Protein AF-A0A6I7WRA6-F1 (afdb_monomer)

Solvent-accessible surface area (backbone atoms only — not comparable to full-atom values): 3820 Å² total; per-residue (Å²): 130,75,88,58,50,77,56,100,90,47,75,47,72,88,84,80,89,87,82,86,77,58,83,93,66,60,89,62,76,44,76,80,41,52,77,36,75,67,51,43,55,53,52,52,55,52,51,57,49,52,53,53,66,71,75,105

Structure (mmCIF, N/CA/C/O backbone):
data_AF-A0A6I7WRA6-F1
#
_entry.id   AF-A0A6I7WRA6-F1
#
loop_
_atom_site.group_PDB
_atom_site.id
_atom_site.type_symbol
_atom_site.label_atom_id
_atom_site.label_alt_id
_atom_site.label_comp_id
_atom_site.label_asym_id
_atom_site.label_entity_id
_atom_site.label_seq_id
_atom_site.pdbx_PDB_ins_code
_atom_site.Cartn_x
_atom_site.Cartn_y
_atom_site.Cartn_z
_atom_site.occupancy
_atom_site.B_iso_or_equiv
_atom_site.auth_seq_id
_atom_site.auth_comp_id
_atom_site.auth_asym_id
_atom_site.auth_atom_id
_atom_site.pdbx_PDB_model_num
ATOM 1 N N . MET A 1 1 ? 2.709 -3.996 -26.077 1.00 52.41 1 MET A N 1
ATOM 2 C CA . MET A 1 1 ? 4.0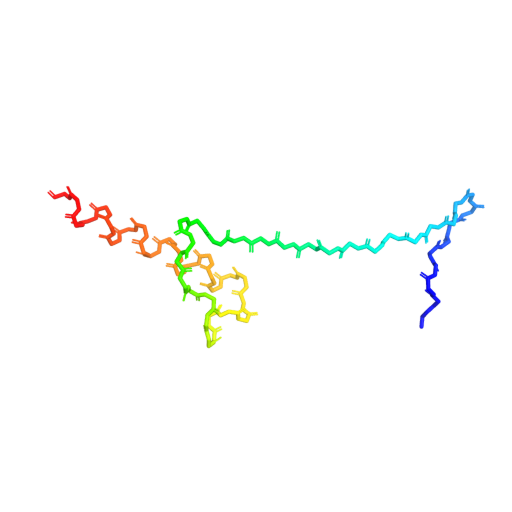24 -3.515 -25.588 1.00 52.41 1 MET A CA 1
ATOM 3 C C . MET A 1 1 ? 4.948 -4.720 -25.451 1.00 52.41 1 MET A C 1
ATOM 5 O O . MET A 1 1 ? 4.462 -5.751 -25.005 1.00 52.41 1 MET A O 1
ATOM 9 N N . SER A 1 2 ? 6.212 -4.651 -25.888 1.00 66.88 2 SER A N 1
ATOM 10 C CA . SER A 1 2 ? 7.128 -5.806 -25.835 1.00 66.88 2 SER A CA 1
ATOM 11 C C . SER A 1 2 ? 7.444 -6.224 -24.396 1.00 66.88 2 SER A C 1
ATOM 13 O O . SER A 1 2 ? 7.570 -5.374 -23.519 1.00 66.88 2 SER A O 1
ATOM 15 N N . ARG A 1 3 ? 7.620 -7.534 -24.176 1.00 76.94 3 ARG A N 1
ATOM 16 C CA . ARG A 1 3 ? 7.912 -8.159 -22.869 1.00 76.94 3 ARG A CA 1
ATOM 17 C C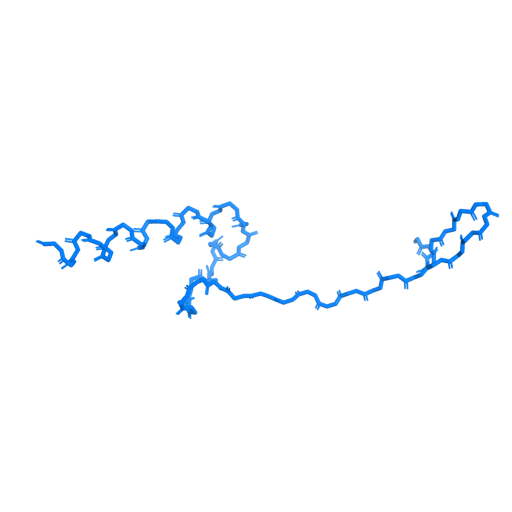 . ARG A 1 3 ? 9.183 -7.619 -22.191 1.00 76.94 3 ARG A C 1
ATOM 19 O O . ARG A 1 3 ? 9.279 -7.603 -20.971 1.00 76.94 3 ARG A O 1
ATOM 26 N N . PHE A 1 4 ? 10.143 -7.145 -22.981 1.00 84.25 4 PHE A N 1
ATOM 27 C CA . PHE A 1 4 ? 11.438 -6.648 -22.517 1.00 84.25 4 PHE A CA 1
ATOM 28 C C . PHE A 1 4 ? 11.555 -5.133 -22.707 1.00 84.25 4 PHE A C 1
ATOM 30 O O . PHE A 1 4 ? 11.082 -4.590 -23.712 1.00 84.25 4 PHE A O 1
ATOM 37 N N . ARG A 1 5 ? 12.214 -4.466 -21.752 1.00 85.62 5 ARG A N 1
ATOM 38 C CA . ARG A 1 5 ? 12.604 -3.049 -21.815 1.00 85.62 5 ARG A CA 1
ATOM 39 C C . ARG A 1 5 ? 14.049 -2.949 -22.302 1.00 85.62 5 ARG A C 1
ATOM 41 O O . ARG A 1 5 ? 14.877 -3.778 -21.930 1.00 85.62 5 ARG A O 1
ATOM 48 N N . LYS A 1 6 ? 14.345 -1.949 -23.138 1.00 90.00 6 LYS A N 1
ATOM 49 C CA . LYS A 1 6 ? 15.657 -1.772 -23.777 1.00 90.00 6 LYS A CA 1
ATOM 50 C C . LYS A 1 6 ? 16.180 -0.344 -23.597 1.00 90.00 6 LYS A C 1
ATOM 52 O O . LYS A 1 6 ? 15.441 0.612 -23.813 1.00 90.00 6 LYS A O 1
ATOM 57 N N . LEU A 1 7 ? 17.462 -0.233 -23.261 1.00 91.44 7 LEU A N 1
ATOM 58 C CA . LEU A 1 7 ? 18.315 0.959 -23.294 1.00 91.44 7 LEU A CA 1
ATOM 59 C C . LEU A 1 7 ? 19.513 0.669 -24.221 1.00 91.44 7 LEU A C 1
ATOM 61 O O . LEU A 1 7 ? 19.719 -0.479 -24.618 1.00 91.44 7 LEU A O 1
ATOM 65 N N . SER A 1 8 ? 20.328 1.676 -24.544 1.00 93.56 8 SER A N 1
ATOM 66 C CA . SER A 1 8 ? 21.456 1.565 -25.488 1.00 93.56 8 SER A CA 1
ATOM 67 C C . SER A 1 8 ? 22.415 0.402 -25.207 1.00 93.56 8 SER A C 1
ATOM 69 O O . SER A 1 8 ? 22.925 -0.200 -26.145 1.00 93.56 8 SER A O 1
ATOM 71 N N . HIS A 1 9 ? 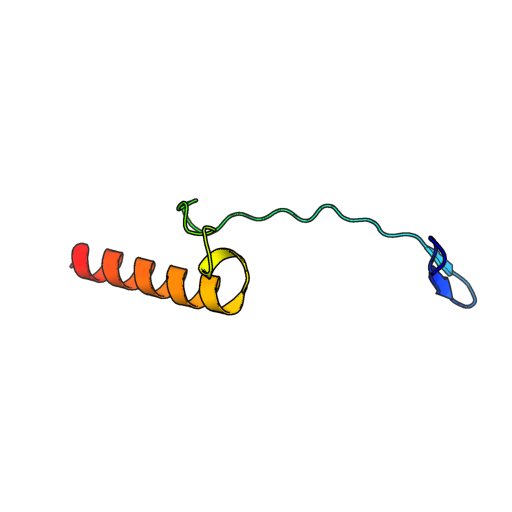22.613 0.039 -23.937 1.00 91.75 9 HIS A N 1
ATOM 72 C CA . HIS A 1 9 ? 23.52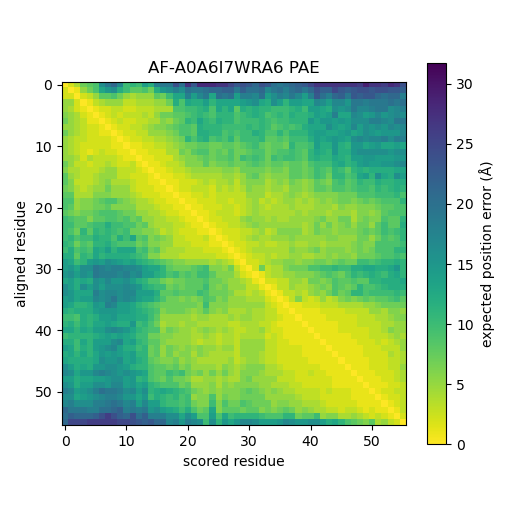4 -1.041 -23.537 1.00 91.75 9 HIS A CA 1
ATOM 73 C C . HIS A 1 9 ? 22.895 -2.078 -22.604 1.00 91.75 9 HIS A C 1
ATOM 75 O O . HIS A 1 9 ? 23.603 -2.924 -22.068 1.00 91.75 9 HIS A O 1
ATOM 81 N N . VAL A 1 10 ? 21.578 -2.027 -22.380 1.00 87.81 10 VAL A N 1
ATOM 82 C CA . VAL A 1 10 ? 20.919 -2.934 -21.431 1.00 87.81 10 VAL A CA 1
ATOM 83 C C . VAL A 1 10 ? 19.564 -3.366 -21.971 1.00 87.81 10 VAL A C 1
ATOM 85 O O . VAL A 1 10 ? 18.764 -2.544 -22.411 1.00 87.81 10 VAL A O 1
ATOM 88 N N . LEU A 1 11 ? 19.295 -4.665 -21.903 1.00 91.94 11 LEU A N 1
ATOM 89 C CA . LEU A 1 11 ? 17.981 -5.263 -22.109 1.00 91.94 11 LEU A CA 1
ATOM 90 C C . LEU A 1 11 ? 17.581 -5.936 -20.794 1.00 91.94 1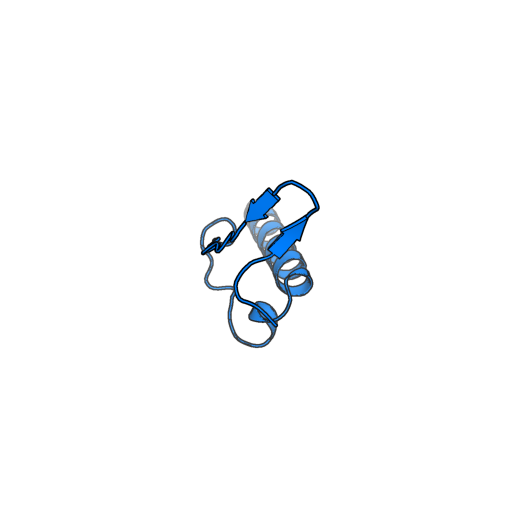1 LEU A C 1
ATOM 92 O O . LEU A 1 11 ? 18.355 -6.728 -20.264 1.00 91.94 11 LEU A O 1
ATOM 96 N N . TRP A 1 12 ? 16.403 -5.626 -20.259 1.00 90.25 12 TRP A N 1
ATOM 97 C CA . TRP A 1 12 ? 15.951 -6.200 -18.990 1.00 90.25 12 TRP A CA 1
ATOM 98 C C . TRP A 1 12 ? 14.466 -6.539 -18.997 1.00 90.25 12 TRP A C 1
ATOM 100 O O . TRP A 1 12 ? 13.664 -6.007 -19.773 1.00 90.25 12 TRP A O 1
ATOM 110 N N . HIS A 1 13 ? 14.106 -7.439 -18.090 1.00 88.06 13 HIS A N 1
ATOM 111 C CA . HIS A 1 13 ? 12.739 -7.822 -17.795 1.00 88.06 13 HIS A CA 1
ATOM 112 C C . HIS A 1 13 ? 12.634 -8.096 -16.301 1.00 88.06 13 HIS A C 1
ATOM 114 O O . HIS A 1 13 ? 13.208 -9.056 -15.797 1.00 88.06 13 HIS A O 1
ATOM 120 N N . CYS A 1 14 ? 11.951 -7.198 -15.598 1.00 87.12 14 CYS A N 1
ATOM 121 C CA . CYS A 1 14 ? 11.814 -7.246 -14.152 1.00 87.12 14 CYS A CA 1
ATOM 122 C C . CYS A 1 14 ? 10.335 -7.445 -13.816 1.00 87.12 14 CYS A C 1
ATOM 124 O O . CYS A 1 14 ? 9.569 -6.482 -13.806 1.00 87.12 14 CYS A O 1
ATOM 126 N N . GLU A 1 15 ? 9.937 -8.698 -13.600 1.00 88.69 15 GLU A N 1
ATOM 127 C CA . GLU A 1 15 ? 8.615 -9.061 -13.083 1.00 88.69 15 GLU A CA 1
ATOM 128 C C . GLU A 1 15 ? 8.711 -9.308 -11.580 1.00 88.69 15 GLU A C 1
ATOM 130 O O . GLU A 1 15 ? 9.590 -10.034 -11.118 1.00 88.69 15 GLU A O 1
ATOM 135 N N . TYR A 1 16 ? 7.802 -8.706 -10.815 1.00 88.88 16 TYR A N 1
ATOM 136 C CA . TYR A 1 16 ? 7.781 -8.830 -9.363 1.00 88.88 16 TYR A CA 1
ATOM 137 C C . TYR A 1 16 ? 6.383 -9.187 -8.877 1.00 88.88 16 TYR A C 1
ATOM 139 O O . TYR A 1 16 ? 5.397 -8.575 -9.283 1.00 88.88 16 TYR A O 1
ATOM 147 N N . HIS A 1 17 ? 6.323 -10.134 -7.944 1.00 92.00 17 HIS A N 1
ATOM 148 C CA . HIS A 1 17 ? 5.126 -10.435 -7.169 1.00 92.00 17 HIS A CA 1
ATOM 149 C C . HIS A 1 17 ? 5.259 -9.756 -5.807 1.00 92.00 17 HIS A C 1
ATOM 151 O O . HIS A 1 17 ? 5.896 -10.280 -4.896 1.00 92.00 17 HIS A O 1
ATOM 157 N N . ILE A 1 18 ? 4.704 -8.551 -5.689 1.00 87.25 18 ILE A N 1
ATOM 158 C CA . ILE A 1 18 ? 4.757 -7.765 -4.454 1.00 87.25 18 ILE A CA 1
ATOM 159 C C . ILE A 1 18 ? 3.501 -8.066 -3.636 1.00 87.25 18 ILE A C 1
ATOM 161 O O . ILE A 1 18 ? 2.386 -7.796 -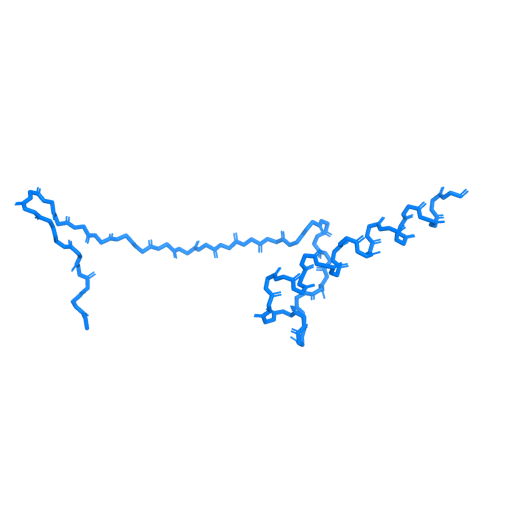4.078 1.00 87.25 18 ILE A O 1
ATOM 165 N N . VAL A 1 19 ? 3.689 -8.604 -2.430 1.00 90.88 19 VAL A N 1
ATOM 166 C CA . VAL A 1 19 ? 2.618 -8.901 -1.470 1.00 90.88 19 VAL A CA 1
ATOM 167 C C . VAL A 1 19 ? 2.947 -8.219 -0.149 1.00 90.88 19 VAL A C 1
ATOM 169 O O . VAL A 1 19 ? 4.093 -8.222 0.293 1.00 90.88 19 VAL A O 1
ATOM 172 N N . TRP A 1 20 ? 1.940 -7.635 0.491 1.00 86.69 20 TRP A N 1
ATOM 173 C CA . TRP A 1 20 ? 2.070 -6.989 1.792 1.00 86.69 20 TRP A CA 1
ATOM 174 C C . TRP A 1 20 ? 0.812 -7.231 2.631 1.00 86.69 20 TRP A C 1
ATOM 176 O O . TRP A 1 20 ? -0.225 -7.652 2.116 1.00 86.69 20 TRP A O 1
ATOM 186 N N . VAL A 1 21 ? 0.914 -6.992 3.938 1.00 85.75 21 VAL A N 1
ATOM 187 C CA . VAL A 1 21 ? -0.164 -7.218 4.909 1.00 85.75 21 VAL A CA 1
ATOM 188 C C . VAL A 1 21 ? -0.312 -5.966 5.778 1.00 85.75 21 VAL A C 1
ATOM 190 O O . VAL A 1 21 ? 0.705 -5.378 6.153 1.00 85.75 21 VAL A O 1
ATOM 193 N N . PRO A 1 22 ? -1.542 -5.522 6.101 1.00 84.38 22 PRO A N 1
ATOM 194 C CA . PRO A 1 22 ? -1.747 -4.406 7.017 1.00 84.38 22 PRO A CA 1
ATOM 195 C C . PRO A 1 22 ? -1.195 -4.732 8.408 1.00 84.38 22 PRO A C 1
ATOM 197 O O . PRO A 1 22 ? -1.144 -5.896 8.821 1.00 84.38 22 PRO A O 1
ATOM 200 N N . LYS A 1 23 ? -0.798 -3.690 9.144 1.00 79.69 23 LYS A N 1
ATOM 201 C CA . LYS A 1 23 ? -0.312 -3.818 10.521 1.00 79.69 23 LYS A CA 1
ATOM 202 C C . LYS A 1 23 ? -1.320 -4.623 11.353 1.00 79.69 23 LYS A C 1
ATOM 204 O O . LYS A 1 23 ? -2.527 -4.437 11.205 1.00 79.69 23 LYS A O 1
ATOM 209 N N . TYR A 1 24 ? -0.814 -5.571 12.142 1.00 84.94 24 TYR A N 1
ATOM 210 C CA . TYR A 1 24 ? -1.603 -6.503 12.966 1.00 84.94 24 TYR A CA 1
ATOM 211 C C . TYR A 1 24 ? -2.561 -7.441 12.202 1.00 84.94 24 TYR A C 1
ATOM 213 O O . TYR A 1 24 ? -3.361 -8.146 12.809 1.00 84.94 24 TYR A O 1
ATOM 221 N N . ARG A 1 25 ? -2.460 -7.521 10.866 1.00 83.38 25 ARG A N 1
ATOM 222 C CA . ARG A 1 25 ? -3.201 -8.477 10.018 1.00 83.38 25 ARG A CA 1
ATOM 223 C C . ARG A 1 25 ? -4.729 -8.394 10.168 1.00 83.38 25 ARG A C 1
ATOM 225 O O . ARG A 1 25 ? -5.442 -9.362 9.891 1.00 83.38 25 ARG A O 1
ATOM 232 N N . HIS A 1 26 ? -5.256 -7.229 10.538 1.00 82.12 26 HIS A N 1
ATOM 233 C CA . HIS A 1 26 ? -6.698 -7.012 10.545 1.00 82.12 26 HIS A CA 1
ATOM 234 C C . HIS A 1 26 ? -7.276 -7.187 9.137 1.00 82.12 26 HIS A C 1
ATOM 236 O O . HIS A 1 26 ? -6.678 -6.799 8.129 1.00 82.12 26 HIS A O 1
ATOM 242 N N . ARG A 1 27 ? -8.479 -7.760 9.057 1.00 83.50 27 ARG A N 1
ATOM 243 C CA . ARG A 1 27 ? -9.174 -8.052 7.794 1.00 83.50 27 ARG A CA 1
ATOM 244 C C . ARG A 1 27 ? -9.843 -6.798 7.199 1.00 83.50 27 ARG A C 1
ATOM 246 O O . ARG A 1 27 ? -11.023 -6.840 6.869 1.00 83.50 27 ARG A O 1
ATOM 253 N N . VAL A 1 28 ? -9.087 -5.701 7.081 1.00 82.75 28 VAL A N 1
ATOM 254 C CA . VAL A 1 28 ? -9.551 -4.370 6.625 1.00 82.75 28 VAL A CA 1
ATOM 255 C C . VAL A 1 28 ? -9.557 -4.206 5.105 1.00 82.75 28 VAL A C 1
ATOM 257 O O . VAL A 1 28 ? -10.185 -3.293 4.580 1.00 82.75 28 VAL A O 1
ATOM 260 N N . LEU A 1 29 ? -8.874 -5.099 4.384 1.00 82.94 29 LEU A N 1
ATOM 261 C CA . LEU A 1 29 ? -8.820 -5.118 2.920 1.00 82.94 29 LEU A CA 1
ATOM 262 C C . LEU A 1 29 ? -10.082 -5.772 2.341 1.00 82.94 29 LEU A C 1
ATOM 264 O O . LEU A 1 29 ? -10.020 -6.841 1.736 1.00 82.94 29 LEU A O 1
ATOM 268 N N . LYS A 1 30 ? -11.242 -5.166 2.594 1.00 82.69 30 LYS A N 1
ATOM 269 C CA . LYS A 1 30 ? -12.545 -5.619 2.095 1.00 82.69 30 LYS A CA 1
ATOM 270 C C . LYS A 1 30 ? -13.319 -4.455 1.488 1.00 82.69 30 LYS A C 1
ATOM 272 O O . LYS A 1 30 ? -13.096 -3.297 1.847 1.00 82.69 30 LYS A O 1
ATOM 277 N N . ASP A 1 31 ? -14.230 -4.786 0.577 1.00 81.81 31 ASP A N 1
ATOM 278 C CA . ASP A 1 31 ? -15.156 -3.849 -0.064 1.00 81.81 31 ASP A CA 1
ATOM 279 C C . ASP A 1 31 ? -14.442 -2.611 -0.626 1.00 81.81 31 ASP A C 1
ATOM 281 O O . ASP A 1 31 ? -13.337 -2.710 -1.156 1.00 81.81 31 ASP A O 1
ATOM 285 N N . ARG A 1 32 ? -15.058 -1.428 -0.498 1.00 77.50 32 ARG A N 1
ATOM 286 C CA . ARG A 1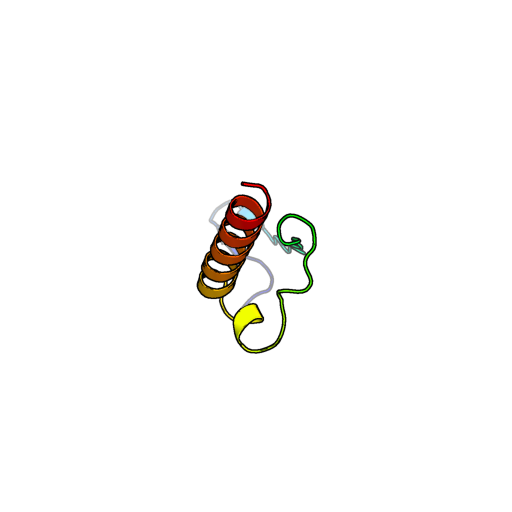 32 ? -14.523 -0.159 -1.014 1.00 77.50 32 ARG A CA 1
ATOM 287 C C . ARG A 1 32 ? -13.162 0.196 -0.420 1.00 77.50 32 ARG A C 1
ATOM 289 O O . ARG A 1 32 ? -12.359 0.818 -1.107 1.00 77.50 32 ARG A O 1
ATOM 296 N N . VAL A 1 33 ? -12.893 -0.201 0.826 1.00 76.50 33 VAL A N 1
ATOM 297 C CA . VAL A 1 33 ? -11.649 0.147 1.528 1.00 76.50 33 VAL A CA 1
ATOM 298 C C . VAL A 1 33 ? -10.446 -0.516 0.862 1.00 76.50 33 VAL A C 1
ATOM 300 O O . VAL A 1 33 ? -9.405 0.115 0.763 1.00 76.50 33 VAL A O 1
ATOM 303 N N . GLY A 1 34 ? -10.587 -1.735 0.333 1.00 77.25 34 GLY A N 1
ATOM 304 C CA . GLY A 1 34 ? -9.489 -2.468 -0.308 1.00 77.25 34 GLY A CA 1
ATOM 305 C C . GLY A 1 34 ? -9.025 -1.929 -1.670 1.00 77.25 34 GLY A C 1
ATOM 306 O O . GLY A 1 34 ? -7.963 -2.337 -2.132 1.00 77.25 34 GLY A O 1
ATOM 307 N N . PHE A 1 35 ? -9.785 -1.033 -2.312 1.00 78.94 35 PHE A N 1
ATOM 308 C CA . PHE A 1 35 ? -9.474 -0.533 -3.662 1.00 78.94 35 PHE A CA 1
ATOM 309 C C . PHE A 1 35 ? -8.496 0.646 -3.683 1.00 78.94 35 PHE A C 1
ATOM 311 O O . PHE A 1 35 ? -7.857 0.878 -4.706 1.00 78.94 35 PHE A O 1
ATOM 318 N N . ASP A 1 36 ? -8.373 1.384 -2.578 1.00 84.25 36 ASP A N 1
ATOM 319 C CA . ASP A 1 36 ? -7.553 2.594 -2.512 1.00 84.25 36 ASP A CA 1
ATOM 320 C C . ASP A 1 36 ? -6.568 2.548 -1.337 1.00 84.25 36 ASP A C 1
ATOM 32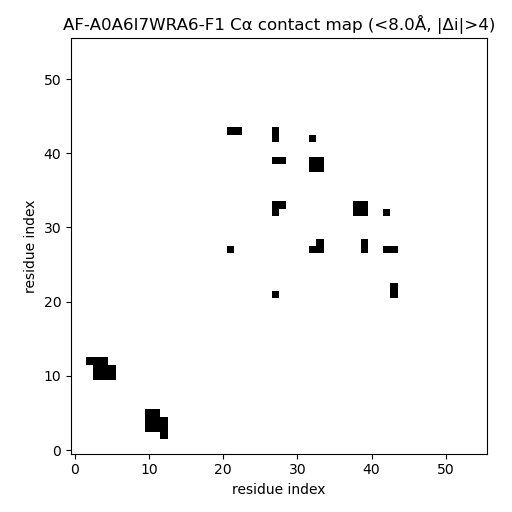2 O O . ASP A 1 36 ? -6.941 2.485 -0.163 1.00 84.25 36 ASP A O 1
ATOM 326 N N . ALA A 1 37 ? -5.279 2.642 -1.666 1.00 81.62 37 ALA A N 1
ATOM 327 C CA . ALA A 1 37 ? -4.188 2.672 -0.703 1.00 81.62 37 ALA A CA 1
ATOM 328 C C . ALA A 1 37 ? -4.259 3.870 0.259 1.00 81.62 37 ALA A C 1
ATOM 330 O O . ALA A 1 37 ? -3.758 3.777 1.384 1.00 81.62 37 ALA A O 1
ATOM 331 N N . GLU A 1 38 ? -4.838 5.007 -0.137 1.00 84.88 38 GLU A N 1
ATOM 332 C CA . GLU A 1 38 ? -5.076 6.114 0.796 1.00 84.88 38 GLU A CA 1
ATOM 333 C C . GLU A 1 38 ? -6.175 5.784 1.802 1.00 84.88 38 GLU A C 1
ATOM 335 O O . GLU A 1 38 ? -6.018 6.045 2.999 1.00 84.88 38 GLU A O 1
ATOM 340 N N . MET A 1 39 ? -7.264 5.172 1.338 1.00 83.12 39 MET A N 1
ATOM 341 C CA . MET A 1 39 ? -8.384 4.787 2.190 1.00 83.12 39 MET A CA 1
ATOM 342 C C . MET A 1 39 ? -7.973 3.729 3.219 1.00 83.12 39 MET A C 1
ATOM 344 O O . MET A 1 39 ? -8.297 3.876 4.399 1.00 83.12 39 MET A O 1
ATOM 348 N N . ILE A 1 40 ? -7.164 2.741 2.820 1.00 85.25 40 ILE A N 1
ATOM 349 C CA . ILE A 1 40 ? -6.587 1.751 3.746 1.00 85.25 40 ILE A CA 1
ATOM 350 C C . ILE A 1 40 ? -5.747 2.447 4.823 1.00 85.25 40 ILE A C 1
ATOM 352 O O . ILE A 1 40 ? -5.899 2.165 6.012 1.00 85.25 40 ILE A O 1
ATOM 356 N N . ARG A 1 41 ? -4.885 3.397 4.433 1.00 84.75 41 ARG A N 1
ATOM 357 C CA . ARG A 1 41 ? -4.022 4.132 5.373 1.00 84.75 41 ARG A CA 1
ATOM 358 C C . ARG A 1 41 ? -4.821 4.961 6.378 1.00 84.75 41 ARG A C 1
ATOM 360 O O . ARG A 1 41 ? -4.472 4.973 7.557 1.00 84.75 41 ARG A O 1
ATOM 367 N N . LYS A 1 42 ? -5.887 5.636 5.935 1.00 86.75 42 LYS A N 1
ATOM 368 C CA . LYS A 1 42 ? -6.788 6.394 6.822 1.00 86.75 42 LYS A CA 1
ATOM 369 C C . LYS A 1 42 ? -7.512 5.464 7.800 1.00 86.75 42 LYS A C 1
ATOM 371 O O . LYS A 1 42 ? -7.557 5.762 8.990 1.00 86.75 42 LYS A O 1
ATOM 376 N N . TYR A 1 43 ? -8.012 4.325 7.320 1.00 84.94 43 TYR A N 1
ATOM 377 C CA . TYR A 1 43 ? -8.742 3.359 8.141 1.00 84.94 43 TYR A CA 1
ATOM 378 C C . TYR A 1 43 ? -7.862 2.707 9.218 1.00 84.94 43 TYR A C 1
ATOM 380 O O . TYR A 1 43 ? -8.276 2.613 10.370 1.00 84.94 43 TYR A O 1
ATOM 388 N N . VAL A 1 44 ? -6.624 2.321 8.882 1.00 85.81 44 VAL A N 1
ATOM 389 C CA . VAL A 1 44 ? -5.671 1.755 9.858 1.00 85.81 44 VAL A CA 1
ATOM 390 C C . VAL A 1 44 ? -5.370 2.754 10.978 1.00 85.81 44 VAL A C 1
ATOM 392 O O . VAL A 1 44 ? -5.451 2.391 12.145 1.00 85.81 44 VAL A O 1
ATOM 395 N N . LYS A 1 45 ? -5.111 4.028 10.650 1.00 87.00 45 LYS A N 1
ATOM 396 C CA . LYS A 1 45 ? -4.873 5.071 11.667 1.00 87.00 45 LYS A CA 1
ATOM 397 C C . LYS A 1 45 ? -6.075 5.296 12.585 1.00 87.00 45 LYS A C 1
ATOM 399 O O . LYS A 1 45 ? -5.902 5.585 13.764 1.00 87.00 45 LYS A O 1
ATOM 404 N N . PHE A 1 46 ? -7.287 5.201 12.042 1.00 87.81 46 PHE A N 1
ATOM 405 C CA . PHE A 1 46 ? -8.513 5.318 12.827 1.00 87.81 46 PHE A CA 1
ATOM 406 C C . PHE A 1 46 ? -8.661 4.163 13.829 1.00 87.81 46 PHE A C 1
ATOM 408 O O . PHE A 1 46 ? -8.966 4.416 14.989 1.00 87.81 46 PHE A O 1
ATOM 415 N N . GLN A 1 47 ? -8.379 2.923 13.411 1.00 83.88 47 GLN A N 1
ATOM 416 C CA . GLN A 1 47 ? -8.383 1.753 14.301 1.00 83.88 47 GLN A CA 1
ATOM 417 C C . GLN A 1 47 ? -7.335 1.884 15.416 1.00 83.88 47 GLN A C 1
ATOM 419 O O . GLN A 1 47 ? -7.672 1.717 16.581 1.00 83.88 47 GLN A O 1
ATOM 424 N N . GLU A 1 48 ? -6.107 2.294 15.078 1.00 85.31 48 GLU A N 1
ATOM 425 C CA . GLU A 1 48 ? -5.040 2.515 16.069 1.00 85.31 48 GLU A CA 1
ATOM 426 C C . GLU A 1 48 ? -5.412 3.582 17.110 1.00 85.31 48 GLU A C 1
ATOM 428 O O . GLU A 1 48 ? -4.986 3.505 18.260 1.00 85.31 48 GLU A O 1
ATOM 433 N N . LYS A 1 49 ? -6.178 4.607 16.715 1.00 89.56 49 LYS A N 1
ATOM 434 C CA . LYS A 1 49 ? -6.664 5.623 17.653 1.00 89.56 49 LYS A CA 1
ATOM 435 C C . LYS A 1 49 ? -7.714 5.045 18.603 1.00 89.56 49 LYS A C 1
ATOM 437 O O . LYS A 1 49 ? -7.609 5.266 19.799 1.00 89.56 49 LYS A O 1
ATOM 442 N N . ILE A 1 50 ? -8.674 4.286 18.075 1.00 87.69 50 ILE A N 1
ATOM 443 C CA . ILE A 1 50 ? -9.704 3.624 18.885 1.00 87.69 50 ILE A CA 1
ATOM 444 C C . ILE A 1 50 ? -9.076 2.678 19.909 1.00 87.69 50 ILE A C 1
ATOM 446 O O . ILE A 1 50 ? -9.472 2.708 21.066 1.00 87.69 50 ILE A O 1
ATOM 450 N N . GLU A 1 51 ? -8.097 1.865 19.505 1.00 85.12 51 GLU A N 1
ATOM 451 C CA . GLU A 1 51 ? -7.401 0.953 20.421 1.00 85.12 51 GLU A CA 1
ATOM 452 C C . GLU A 1 51 ? -6.715 1.715 21.561 1.00 85.12 51 GLU A C 1
ATOM 454 O O . GLU A 1 51 ? -6.889 1.356 22.719 1.00 85.12 51 GLU A O 1
ATOM 459 N N . LYS A 1 52 ? -6.028 2.824 21.260 1.00 86.62 52 LYS A N 1
ATOM 460 C CA . LYS A 1 52 ? -5.414 3.678 22.292 1.00 86.62 52 LYS A CA 1
ATOM 461 C C . LYS A 1 52 ? -6.430 4.326 23.227 1.00 86.62 52 LYS A C 1
ATOM 463 O O . LYS A 1 52 ? -6.158 4.442 24.414 1.00 86.62 52 LYS A O 1
ATOM 468 N N . ASP A 1 53 ? -7.566 4.765 22.690 1.00 89.38 53 ASP A N 1
ATOM 469 C CA . ASP A 1 53 ? -8.640 5.372 23.481 1.00 89.38 53 ASP A CA 1
ATOM 470 C C . ASP A 1 53 ? -9.341 4.322 24.377 1.00 89.38 53 ASP A C 1
ATOM 472 O O . ASP A 1 53 ? -9.873 4.675 25.421 1.00 89.38 53 ASP A O 1
ATOM 476 N N . LEU A 1 54 ? -9.332 3.037 23.989 1.00 85.69 54 LEU A N 1
ATOM 477 C CA . LEU A 1 54 ? -9.823 1.896 24.783 1.00 85.69 54 LEU A CA 1
ATOM 478 C C . LEU A 1 54 ? -8.831 1.426 25.857 1.00 85.69 54 LEU A C 1
ATOM 480 O O . LEU A 1 54 ? -9.248 0.844 26.856 1.00 85.69 54 LEU A O 1
ATOM 484 N N . GLU 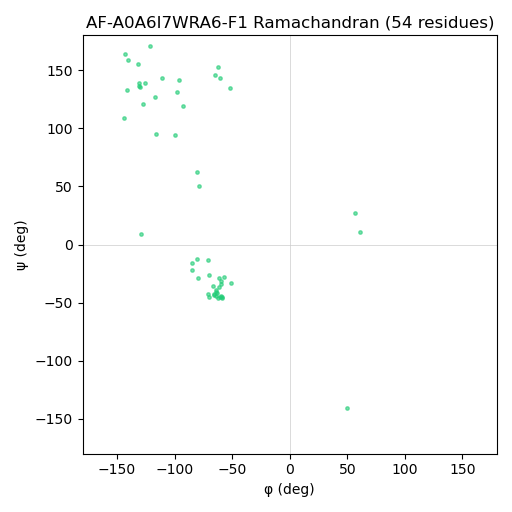A 1 55 ? -7.533 1.616 25.626 1.00 78.94 55 GLU A N 1
ATOM 485 C CA . GLU A 1 55 ? -6.462 1.279 26.573 1.00 78.94 55 GLU A CA 1
ATOM 486 C C . GLU A 1 55 ? -6.265 2.341 27.673 1.00 78.94 55 GLU A C 1
ATOM 488 O O . GLU A 1 55 ? -5.553 2.072 28.644 1.00 78.94 55 GLU A O 1
ATOM 493 N N . SER A 1 56 ? -6.871 3.527 27.528 1.00 66.38 56 SER A N 1
ATOM 494 C CA . SER A 1 56 ? -6.757 4.663 28.456 1.00 66.38 56 SER A CA 1
ATOM 495 C C . SER A 1 56 ? -7.911 4.761 29.448 1.00 66.38 56 SER A C 1
ATOM 497 O O . SER A 1 56 ? -7.641 5.354 30.518 1.00 66.38 56 SER A O 1
#

Secondary structure (DSSP, 8-state):
--SSEEETTEEE----------GGG-S---GGGGG-HHHHHHHHHHHHHHHHHHH-

Mean predicted aligned error: 7.96 Å

Foldseek 3Di:
DDQWDDDPPDIDHDDDDDDDAPPPNPPQCDDPCVPDPVSVVVVSVVVVVVVVVVVD

Radius of gyration: 19.12 Å; Cα contacts (8 Å, |Δi|>4): 24; chains: 1; bounding box: 39×17×54 Å

pLDDT: mean 84.13, std 6.78, range [52.41, 93.56]

Sequence (56 aa):
MSRFRKLSHVLWHCEYHIVWVPKYRHRVLKDRVGFDAEMIRKYVKFQEKIEKDLES